Protein AF-A0A535HTA8-F1 (afdb_monomer_lite)

Structure (mmCIF, N/CA/C/O backbone):
data_AF-A0A535HTA8-F1
#
_entry.id   AF-A0A535HTA8-F1
#
loop_
_atom_site.group_PDB
_atom_site.id
_atom_site.type_symbol
_atom_site.label_atom_id
_atom_site.label_alt_id
_atom_site.label_comp_id
_atom_site.label_asym_id
_atom_site.label_entity_id
_atom_site.label_seq_id
_atom_site.pdbx_PDB_ins_code
_atom_site.Cartn_x
_atom_site.Cartn_y
_atom_site.Cartn_z
_atom_site.occupancy
_atom_site.B_iso_or_equiv
_atom_site.auth_seq_id
_atom_site.auth_comp_id
_atom_site.auth_asym_id
_atom_site.auth_atom_id
_atom_site.pdbx_PDB_model_num
ATOM 1 N N . MET A 1 1 ? 69.854 -21.975 -17.797 1.00 45.69 1 MET A N 1
ATOM 2 C CA . MET A 1 1 ? 69.778 -20.508 -17.910 1.00 45.69 1 MET A CA 1
ATOM 3 C C . MET A 1 1 ? 68.300 -20.195 -17.939 1.00 45.69 1 MET A C 1
ATOM 5 O O . MET A 1 1 ? 67.634 -20.652 -18.858 1.00 45.69 1 MET A O 1
ATOM 9 N N . LEU A 1 2 ? 67.795 -19.632 -16.841 1.00 59.56 2 LEU A N 1
ATOM 10 C CA . LEU A 1 2 ? 66.427 -19.135 -16.746 1.00 59.56 2 LEU A CA 1
ATOM 11 C C . LEU A 1 2 ? 66.281 -17.970 -17.722 1.00 59.56 2 LEU A C 1
ATOM 13 O O . LEU A 1 2 ? 67.204 -17.168 -17.785 1.00 59.56 2 LEU A O 1
ATOM 17 N N . ASP A 1 3 ? 65.157 -17.874 -18.419 1.00 55.03 3 ASP A N 1
ATOM 18 C CA . ASP A 1 3 ? 64.517 -16.574 -18.603 1.00 55.03 3 ASP A CA 1
ATOM 19 C C . ASP A 1 3 ? 63.018 -16.815 -18.792 1.00 55.03 3 ASP A C 1
ATOM 21 O O . ASP A 1 3 ? 62.553 -17.424 -19.758 1.00 55.03 3 ASP A O 1
ATOM 25 N N . GLU A 1 4 ? 62.303 -16.453 -17.738 1.00 68.12 4 GLU A N 1
ATOM 26 C CA . GLU A 1 4 ? 60.872 -16.578 -17.547 1.00 68.12 4 GLU A CA 1
ATOM 27 C C . GLU A 1 4 ? 60.201 -15.462 -18.352 1.00 68.12 4 GLU A C 1
ATOM 29 O O . GLU A 1 4 ? 60.287 -14.295 -17.986 1.00 68.12 4 GLU A O 1
ATOM 34 N N . MET A 1 5 ? 59.559 -15.791 -19.474 1.00 59.12 5 MET A N 1
ATOM 35 C CA . MET A 1 5 ? 58.810 -14.802 -20.254 1.00 59.12 5 MET A CA 1
ATOM 36 C C . MET A 1 5 ? 57.354 -14.783 -19.796 1.00 59.12 5 MET A C 1
ATOM 38 O O . MET A 1 5 ? 56.483 -15.448 -20.349 1.00 59.12 5 MET A O 1
ATOM 42 N N . ASP A 1 6 ? 57.201 -14.073 -18.682 1.00 61.81 6 ASP A N 1
ATOM 43 C CA . ASP A 1 6 ? 56.138 -13.135 -18.322 1.00 61.81 6 ASP A CA 1
ATOM 44 C C . ASP A 1 6 ? 54.715 -13.465 -18.806 1.00 61.81 6 ASP A C 1
ATOM 46 O O . ASP A 1 6 ? 54.297 -13.171 -19.927 1.00 61.81 6 ASP A O 1
ATOM 50 N N . LEU A 1 7 ? 53.946 -14.053 -17.886 1.00 58.22 7 LEU A N 1
ATOM 51 C CA . LEU A 1 7 ? 52.490 -14.091 -17.932 1.00 58.22 7 LEU A CA 1
ATOM 52 C C . LEU A 1 7 ? 51.932 -12.669 -17.744 1.00 58.22 7 LEU A C 1
ATOM 54 O O . LEU A 1 7 ? 51.646 -12.264 -16.618 1.00 58.22 7 LEU A O 1
ATOM 58 N N . THR A 1 8 ? 51.659 -11.950 -18.826 1.00 59.34 8 THR A N 1
ATOM 59 C CA . THR A 1 8 ? 50.688 -10.846 -18.787 1.00 59.34 8 THR A CA 1
ATOM 60 C C . THR A 1 8 ? 49.319 -11.386 -19.167 1.00 59.34 8 THR A C 1
ATOM 62 O O . THR A 1 8 ? 48.837 -11.294 -20.293 1.00 59.34 8 THR A O 1
ATOM 65 N N . VAL A 1 9 ? 48.692 -12.041 -18.190 1.00 63.09 9 VAL A N 1
ATOM 66 C CA . VAL A 1 9 ? 47.248 -12.253 -18.225 1.00 63.09 9 VAL A CA 1
ATOM 67 C C . VAL A 1 9 ? 46.640 -10.900 -17.879 1.00 63.09 9 VAL A C 1
ATOM 69 O O . VAL A 1 9 ? 46.723 -10.475 -16.731 1.00 63.09 9 VAL A O 1
ATOM 72 N N . ASP A 1 10 ? 46.049 -10.221 -18.855 1.00 64.94 10 ASP A N 1
ATOM 73 C CA . ASP A 1 10 ? 45.140 -9.104 -18.610 1.00 64.94 10 ASP A CA 1
ATOM 74 C C . ASP A 1 10 ? 43.709 -9.656 -18.528 1.00 64.94 10 ASP A C 1
ATOM 76 O O . ASP A 1 10 ? 43.009 -9.701 -19.543 1.00 64.94 10 ASP A O 1
ATOM 80 N N . PRO A 1 11 ? 43.206 -10.100 -17.358 1.00 58.16 11 PRO A N 1
ATOM 81 C CA . PRO A 1 11 ? 41.777 -10.237 -17.179 1.00 58.16 11 PRO A CA 1
ATOM 82 C C . PRO A 1 11 ? 41.217 -8.857 -16.829 1.00 58.16 11 PRO A C 1
ATOM 84 O O . PRO A 1 11 ? 40.718 -8.637 -15.726 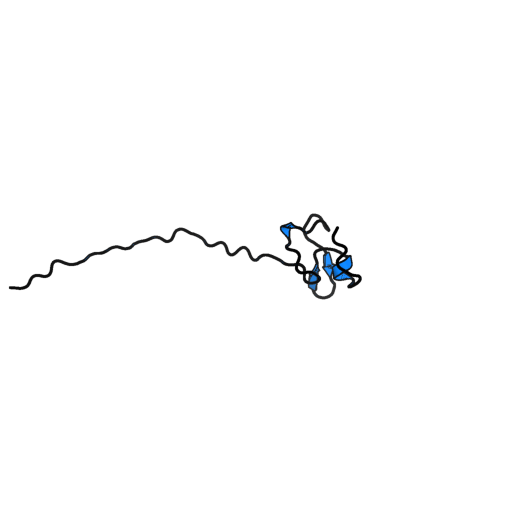1.00 58.16 11 PRO A O 1
ATOM 87 N N . THR A 1 12 ? 41.252 -7.915 -17.772 1.00 64.06 12 THR A N 1
ATOM 88 C CA . THR A 1 12 ? 40.348 -6.759 -17.737 1.00 64.06 12 THR A CA 1
ATOM 89 C C . THR A 1 12 ? 38.980 -7.253 -18.188 1.00 64.06 12 THR A C 1
ATOM 91 O O . THR A 1 12 ? 38.455 -6.886 -19.235 1.00 64.06 12 THR A O 1
ATOM 94 N N . THR A 1 13 ? 38.395 -8.159 -17.403 1.00 63.31 13 THR A N 1
ATOM 95 C CA . THR A 1 13 ? 36.961 -8.393 -17.474 1.00 63.31 13 THR A CA 1
ATOM 96 C C . THR A 1 13 ? 36.345 -7.175 -16.815 1.00 63.31 13 THR A C 1
ATOM 98 O O . THR A 1 13 ? 36.130 -7.139 -15.604 1.00 63.31 13 THR A O 1
ATOM 101 N N . GLU A 1 14 ? 36.138 -6.138 -17.620 1.00 63.84 14 GLU A N 1
ATOM 102 C CA . GLU A 1 14 ? 35.184 -5.087 -17.324 1.00 63.84 14 GLU A CA 1
ATOM 103 C C . GLU A 1 14 ? 33.857 -5.806 -17.096 1.00 63.84 14 GLU A C 1
ATOM 105 O O . GLU A 1 14 ? 33.171 -6.208 -18.035 1.00 63.84 14 GLU A O 1
ATOM 110 N N . ALA A 1 15 ? 33.545 -6.079 -15.830 1.00 62.31 15 ALA A N 1
ATOM 111 C CA . ALA A 1 15 ? 32.232 -6.526 -15.418 1.00 62.31 15 ALA A CA 1
ATOM 112 C C . ALA A 1 15 ? 31.287 -5.339 -15.632 1.00 62.31 15 ALA A C 1
ATOM 114 O O . ALA A 1 15 ? 30.928 -4.620 -14.703 1.00 62.31 15 ALA A O 1
ATOM 115 N N . ALA A 1 16 ? 30.951 -5.093 -16.896 1.00 64.81 16 ALA A N 1
ATOM 116 C CA . ALA A 1 16 ? 29.789 -4.339 -17.291 1.00 64.81 16 ALA A CA 1
ATOM 117 C C . ALA A 1 16 ? 28.584 -5.187 -16.899 1.00 64.81 16 ALA A C 1
ATOM 119 O O . ALA A 1 16 ? 28.097 -5.995 -17.678 1.00 64.81 16 ALA A O 1
ATOM 120 N N . ASP A 1 17 ? 28.155 -5.048 -15.657 1.00 59.59 17 ASP A N 1
ATOM 121 C CA . ASP A 1 17 ? 26.757 -5.232 -15.326 1.00 59.59 17 ASP A CA 1
ATOM 122 C C . ASP A 1 17 ? 26.498 -4.378 -14.097 1.00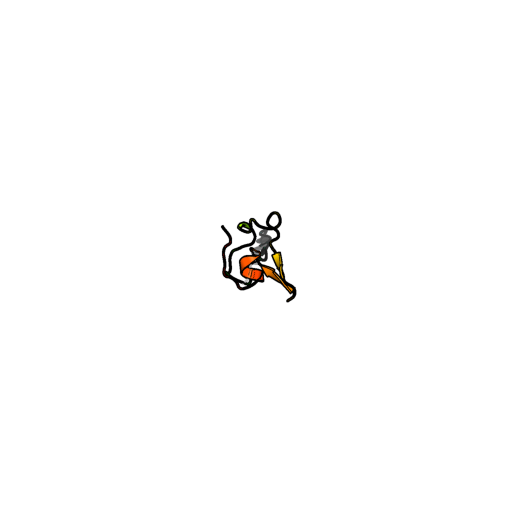 59.59 17 ASP A C 1
ATOM 124 O O . ASP A 1 17 ? 26.813 -4.733 -12.959 1.00 59.59 17 ASP A O 1
ATOM 128 N N . GLU A 1 18 ? 26.012 -3.171 -14.364 1.00 59.50 18 GLU A N 1
ATOM 129 C CA . GLU A 1 18 ? 25.355 -2.331 -13.383 1.00 59.50 18 GLU A CA 1
ATOM 130 C C . GLU A 1 18 ? 24.201 -3.150 -12.796 1.00 59.50 18 GLU A C 1
ATOM 132 O O . GLU A 1 18 ? 23.069 -3.086 -13.275 1.00 59.50 18 GLU A O 1
ATOM 137 N N . LEU A 1 19 ? 24.489 -3.949 -11.765 1.00 56.28 19 LEU A N 1
ATOM 138 C CA . LEU A 1 19 ? 23.492 -4.584 -10.918 1.00 56.28 19 LEU A CA 1
ATOM 139 C C . LEU A 1 19 ? 22.732 -3.451 -10.236 1.00 56.28 19 LEU A C 1
ATOM 141 O O . LEU A 1 19 ? 23.031 -3.043 -9.114 1.00 56.28 19 LEU A O 1
ATOM 145 N N . SER A 1 20 ? 21.763 -2.894 -10.958 1.00 54.19 20 SER A N 1
ATOM 146 C CA . SER A 1 20 ? 20.795 -1.952 -10.443 1.00 54.19 20 SER A CA 1
ATOM 147 C C . SER A 1 20 ? 19.948 -2.747 -9.465 1.00 54.19 20 SER A C 1
ATOM 149 O O . SER A 1 20 ? 18.951 -3.373 -9.831 1.00 54.19 20 SER A O 1
ATOM 151 N N . ILE A 1 21 ? 20.406 -2.788 -8.213 1.00 61.22 21 ILE A N 1
ATOM 152 C CA . ILE A 1 21 ? 19.632 -3.267 -7.079 1.00 61.22 21 ILE A CA 1
ATOM 153 C C . ILE A 1 21 ? 18.459 -2.295 -6.971 1.00 61.22 21 ILE A C 1
ATOM 155 O O . ILE A 1 21 ? 18.516 -1.280 -6.281 1.00 61.22 21 ILE A O 1
ATOM 159 N N . ARG A 1 22 ? 17.403 -2.558 -7.742 1.00 62.44 22 ARG A N 1
ATOM 160 C CA . ARG A 1 22 ? 16.139 -1.845 -7.630 1.00 62.44 22 ARG A CA 1
ATOM 161 C C . ARG A 1 22 ? 15.563 -2.231 -6.284 1.00 62.44 22 ARG A C 1
ATOM 163 O O . ARG A 1 22 ? 15.048 -3.338 -6.117 1.00 62.44 22 ARG A O 1
ATOM 170 N N . GLU A 1 23 ? 15.706 -1.325 -5.325 1.00 70.25 23 GLU A N 1
ATOM 171 C CA . GLU A 1 23 ? 15.130 -1.459 -3.997 1.00 70.25 23 GLU A CA 1
ATOM 172 C C . GLU A 1 23 ? 13.619 -1.668 -4.163 1.00 70.25 23 GLU A C 1
ATOM 174 O O . GLU A 1 23 ? 12.868 -0.765 -4.534 1.00 70.25 23 GLU A O 1
ATOM 179 N N . THR A 1 24 ? 13.189 -2.921 -4.026 1.00 74.62 24 THR A N 1
ATOM 180 C CA . THR A 1 24 ? 11.802 -3.299 -4.273 1.00 74.62 24 THR A CA 1
ATOM 181 C C . THR A 1 24 ? 11.004 -2.885 -3.054 1.00 74.62 24 THR A C 1
ATOM 183 O O . THR A 1 24 ? 11.116 -3.502 -1.996 1.00 74.62 24 THR A O 1
ATOM 186 N N . ARG A 1 25 ? 10.196 -1.832 -3.191 1.00 85.00 25 ARG A N 1
ATOM 187 C CA . ARG A 1 25 ? 9.317 -1.395 -2.109 1.00 85.00 25 ARG A CA 1
ATOM 188 C C . ARG A 1 25 ? 8.210 -2.420 -1.900 1.00 85.00 25 ARG A C 1
ATOM 190 O O . ARG A 1 25 ? 7.499 -2.797 -2.832 1.00 85.00 25 ARG A O 1
ATOM 197 N N . LEU A 1 26 ? 8.093 -2.889 -0.662 1.00 88.38 26 LEU A N 1
ATOM 198 C CA . LEU A 1 26 ? 7.074 -3.838 -0.229 1.00 88.38 26 LEU A CA 1
ATOM 199 C C . LEU A 1 26 ? 6.078 -3.137 0.689 1.00 88.38 26 LEU A C 1
ATOM 201 O O . LEU A 1 26 ? 6.428 -2.250 1.463 1.00 88.38 26 LEU A O 1
ATOM 205 N N . CYS A 1 27 ? 4.822 -3.557 0.613 1.00 90.00 27 CYS A N 1
ATOM 206 C CA . CYS A 1 27 ? 3.759 -3.070 1.477 1.00 90.00 27 CYS A CA 1
ATOM 207 C C . CYS A 1 27 ? 4.044 -3.449 2.930 1.00 90.00 27 CYS A C 1
ATOM 209 O O . CYS A 1 27 ? 4.117 -4.639 3.233 1.00 90.00 27 CYS A O 1
ATOM 211 N N . ALA A 1 28 ? 4.107 -2.472 3.837 1.00 87.88 28 ALA A N 1
ATOM 212 C CA . ALA A 1 28 ? 4.366 -2.739 5.255 1.00 87.88 28 ALA A CA 1
ATOM 213 C C . ALA A 1 28 ? 3.308 -3.656 5.912 1.00 87.88 28 ALA A C 1
ATOM 215 O O . ALA A 1 28 ? 3.615 -4.378 6.853 1.00 87.88 28 ALA A O 1
ATOM 216 N N . GLY A 1 29 ? 2.074 -3.670 5.389 1.00 88.19 29 GLY A N 1
ATOM 217 C CA . GLY A 1 29 ? 0.971 -4.464 5.947 1.00 88.19 29 GLY A CA 1
ATOM 218 C C . GLY A 1 29 ? 0.915 -5.922 5.475 1.00 88.19 29 GLY A C 1
ATOM 219 O O . GLY A 1 29 ? 0.685 -6.817 6.279 1.00 88.19 29 GLY A O 1
ATOM 220 N N . CYS A 1 30 ? 1.099 -6.186 4.177 1.00 87.62 30 CYS A N 1
ATOM 221 C CA . CYS A 1 30 ? 0.965 -7.544 3.619 1.00 87.62 30 CYS A CA 1
ATOM 222 C C . CYS A 1 30 ? 2.090 -7.962 2.666 1.00 87.62 30 CYS A C 1
ATOM 224 O O . CYS A 1 30 ? 1.948 -8.946 1.946 1.00 87.62 30 CYS A O 1
ATOM 226 N N . GLY A 1 31 ? 3.201 -7.221 2.621 1.00 88.31 31 GLY A N 1
ATOM 227 C CA . GLY A 1 31 ? 4.392 -7.578 1.843 1.00 88.31 31 GLY A CA 1
ATOM 228 C C . GLY A 1 31 ? 4.222 -7.515 0.323 1.00 88.31 31 GLY A C 1
ATOM 229 O O . GLY A 1 31 ? 5.139 -7.865 -0.411 1.00 88.31 31 GLY A O 1
ATOM 230 N N . ARG A 1 32 ? 3.065 -7.064 -0.178 1.00 89.00 32 ARG A N 1
ATOM 231 C CA . ARG A 1 32 ? 2.803 -6.927 -1.614 1.00 89.00 32 ARG A CA 1
ATOM 232 C C . ARG A 1 32 ? 3.788 -5.926 -2.249 1.00 89.00 32 ARG A C 1
ATOM 234 O O . ARG A 1 32 ? 3.894 -4.813 -1.731 1.00 89.00 32 ARG A O 1
ATOM 241 N N . PRO A 1 33 ? 4.471 -6.269 -3.353 1.00 88.75 33 PRO A N 1
ATOM 242 C CA . PRO A 1 33 ? 5.414 -5.368 -4.021 1.00 88.75 33 PRO A CA 1
ATOM 243 C C . PRO A 1 33 ? 4.719 -4.180 -4.697 1.00 88.75 33 PRO A C 1
ATOM 245 O O . PRO A 1 33 ? 3.578 -4.315 -5.140 1.00 88.75 33 PRO A O 1
ATOM 248 N N . GLU A 1 34 ? 5.419 -3.044 -4.793 1.00 87.06 34 GLU A N 1
ATOM 249 C CA . GLU A 1 34 ? 4.924 -1.772 -5.360 1.00 87.06 34 GLU A CA 1
ATOM 250 C C . GLU A 1 34 ? 4.335 -1.923 -6.764 1.00 87.06 34 GLU A C 1
ATOM 252 O O . GLU A 1 34 ? 3.284 -1.367 -7.064 1.00 87.06 34 GLU A O 1
ATOM 257 N N . SER A 1 35 ? 4.915 -2.791 -7.595 1.00 85.88 35 SER A N 1
ATOM 258 C CA . SER A 1 35 ? 4.401 -3.106 -8.935 1.00 85.88 35 SER A CA 1
ATOM 259 C C . SER A 1 35 ? 2.974 -3.674 -8.955 1.00 85.88 35 SER A C 1
ATOM 261 O O . SER A 1 35 ? 2.337 -3.706 -10.005 1.00 85.88 35 SER A O 1
ATOM 263 N N . HIS A 1 36 ? 2.461 -4.132 -7.811 1.00 85.88 36 HIS A N 1
ATOM 264 C CA . HIS A 1 36 ? 1.104 -4.652 -7.644 1.00 85.88 36 HIS A CA 1
ATOM 265 C C . HIS A 1 36 ? 0.198 -3.722 -6.831 1.00 85.88 36 HIS A C 1
ATOM 267 O O . HIS A 1 36 ? -0.929 -4.107 -6.496 1.00 85.88 36 HIS A O 1
ATOM 273 N N . TRP A 1 37 ? 0.677 -2.535 -6.464 1.00 88.00 37 TRP A N 1
ATOM 274 C CA . TRP A 1 37 ? -0.141 -1.530 -5.807 1.00 88.00 37 TRP A CA 1
ATOM 275 C C . TRP A 1 37 ? -1.064 -0.935 -6.870 1.00 88.00 37 TRP A C 1
ATOM 277 O O . TRP A 1 37 ? -0.630 -0.564 -7.955 1.00 88.00 37 TRP A O 1
ATOM 287 N N . ARG A 1 38 ? -2.368 -0.926 -6.597 1.00 80.25 38 ARG A N 1
ATOM 288 C CA . ARG A 1 38 ? -3.379 -0.344 -7.497 1.00 80.25 38 ARG A CA 1
ATOM 289 C C . ARG A 1 38 ? -3.990 0.933 -6.935 1.00 80.25 38 ARG A C 1
ATOM 291 O O . ARG A 1 38 ? -4.577 1.708 -7.677 1.00 80.25 38 ARG A O 1
ATOM 298 N N . GLU A 1 39 ? -3.831 1.143 -5.634 1.00 82.50 39 GLU A N 1
ATOM 299 C CA . GLU A 1 39 ? -4.316 2.326 -4.940 1.00 82.50 39 GLU A CA 1
ATOM 300 C C . GLU A 1 39 ? -3.362 3.500 -5.156 1.00 82.50 39 GLU A C 1
ATOM 302 O O . GLU A 1 39 ? -2.146 3.304 -5.259 1.00 82.50 39 GLU A O 1
ATOM 307 N N . ASN A 1 40 ? -3.918 4.715 -5.179 1.00 80.06 40 ASN A N 1
ATOM 308 C CA . ASN A 1 40 ? -3.162 5.956 -5.369 1.00 80.06 40 ASN A CA 1
ATOM 309 C C . ASN A 1 40 ? -2.237 5.892 -6.603 1.00 80.06 40 ASN A C 1
ATOM 311 O O . ASN A 1 40 ? -1.038 6.137 -6.502 1.00 80.06 40 ASN A O 1
ATOM 315 N N . ASP A 1 41 ? -2.779 5.443 -7.739 1.00 82.38 41 ASP A N 1
ATOM 316 C CA . ASP A 1 41 ? -2.061 5.326 -9.018 1.00 82.38 41 ASP A CA 1
ATOM 317 C C . ASP A 1 41 ? -0.784 4.462 -8.955 1.00 82.38 41 ASP A C 1
ATOM 319 O O . ASP A 1 41 ? 0.182 4.679 -9.683 1.00 82.38 41 ASP A O 1
ATOM 323 N N . GLY A 1 42 ? -0.770 3.465 -8.066 1.00 83.44 42 GLY A N 1
ATOM 324 C CA . GLY A 1 42 ? 0.377 2.579 -7.857 1.00 83.44 42 GLY A CA 1
ATOM 325 C C . GLY A 1 42 ? 1.427 3.116 -6.887 1.00 83.44 42 GLY A C 1
ATOM 326 O O . GLY A 1 42 ? 2.386 2.413 -6.588 1.00 83.44 42 GLY A O 1
ATOM 327 N N . ALA A 1 43 ? 1.224 4.308 -6.324 1.00 85.19 43 ALA A N 1
ATOM 328 C CA . ALA A 1 43 ? 2.076 4.851 -5.269 1.00 85.19 43 ALA A CA 1
ATOM 329 C C . ALA A 1 43 ? 1.705 4.335 -3.868 1.00 85.19 43 ALA A C 1
ATOM 331 O O . ALA A 1 43 ? 2.474 4.516 -2.925 1.00 85.19 43 ALA A O 1
ATOM 332 N N . GLY A 1 44 ? 0.544 3.685 -3.712 1.00 88.75 44 GLY A N 1
ATOM 333 C CA . GLY A 1 44 ? 0.073 3.201 -2.416 1.00 88.75 44 GLY A CA 1
ATOM 334 C C . GLY A 1 44 ? -0.354 4.331 -1.472 1.00 88.75 44 GLY A C 1
ATOM 335 O O . GLY A 1 44 ? -0.380 5.509 -1.820 1.00 88.75 44 GLY A O 1
ATOM 336 N N . TYR A 1 45 ? -0.743 3.968 -0.257 1.00 88.81 45 TYR A N 1
ATOM 337 C CA . TYR A 1 45 ? -1.241 4.864 0.775 1.00 88.81 45 TYR A CA 1
ATOM 338 C C . TYR A 1 45 ? -0.161 5.146 1.821 1.00 88.81 45 TYR A C 1
ATOM 340 O O . TYR A 1 45 ? 0.335 4.223 2.469 1.00 88.81 45 TYR A O 1
ATOM 348 N N . LEU A 1 46 ? 0.180 6.419 2.019 1.00 88.94 46 LEU A N 1
ATOM 349 C CA . LEU A 1 46 ? 1.066 6.839 3.101 1.00 88.94 46 LEU A CA 1
ATOM 350 C C . LEU A 1 46 ? 0.264 6.931 4.402 1.00 88.94 46 LEU A C 1
ATOM 352 O O . LEU A 1 46 ? -0.706 7.686 4.488 1.00 88.94 46 LEU A O 1
ATOM 356 N N . ALA A 1 47 ? 0.652 6.160 5.408 1.00 86.88 47 ALA A N 1
ATOM 357 C CA . ALA A 1 47 ? 0.046 6.231 6.727 1.00 86.88 47 ALA A CA 1
ATOM 358 C C . ALA A 1 47 ? 0.748 7.276 7.608 1.00 86.88 47 ALA A C 1
ATOM 360 O O . ALA A 1 47 ? 1.874 7.704 7.349 1.00 86.88 47 ALA A O 1
ATOM 361 N N . ASN A 1 48 ? 0.064 7.692 8.676 1.00 86.06 48 ASN A N 1
ATOM 362 C CA . ASN 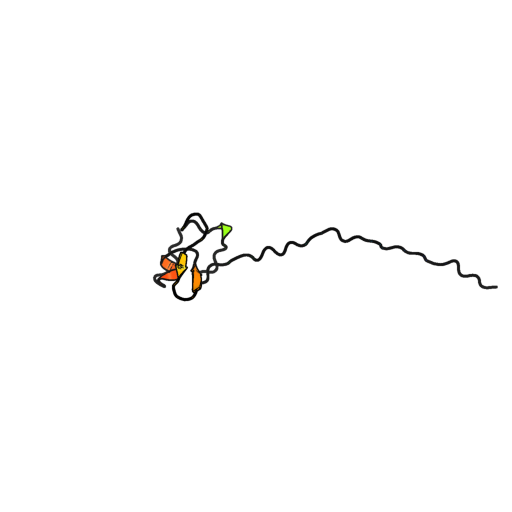A 1 48 ? 0.559 8.722 9.597 1.00 86.06 48 ASN A CA 1
ATOM 363 C C . ASN A 1 48 ? 1.817 8.297 10.379 1.00 86.06 48 ASN A C 1
ATOM 365 O O . ASN A 1 48 ? 2.482 9.144 10.967 1.00 86.06 48 ASN A O 1
ATOM 369 N N . ASP A 1 49 ? 2.134 7.003 10.399 1.00 86.31 49 ASP A N 1
ATOM 370 C CA . ASP A 1 49 ? 3.346 6.426 10.990 1.00 86.31 49 ASP A CA 1
ATOM 371 C C . ASP A 1 49 ? 4.582 6.552 10.076 1.00 86.31 49 ASP A C 1
ATOM 373 O O . ASP A 1 49 ? 5.682 6.180 10.479 1.00 86.31 49 ASP A O 1
ATOM 377 N N . GLY A 1 50 ? 4.419 7.088 8.861 1.00 87.06 50 GLY A N 1
ATOM 378 C CA . GLY A 1 50 ? 5.489 7.257 7.878 1.00 87.06 50 GLY A CA 1
ATOM 379 C C . GLY A 1 50 ? 5.725 6.035 6.988 1.00 87.06 50 GLY A C 1
ATOM 380 O O . GLY A 1 50 ? 6.582 6.090 6.106 1.00 87.06 50 GLY A O 1
ATOM 381 N N . HIS A 1 51 ? 4.967 4.950 7.163 1.00 88.31 51 HIS A N 1
ATOM 382 C CA . HIS A 1 51 ? 5.058 3.787 6.288 1.00 88.31 51 HIS A CA 1
ATOM 383 C C . HIS A 1 51 ? 4.135 3.930 5.079 1.00 88.31 51 HIS A C 1
ATOM 385 O O . HIS A 1 51 ? 3.038 4.489 5.152 1.00 88.31 51 HIS A O 1
ATOM 391 N N . THR A 1 52 ? 4.578 3.387 3.944 1.00 89.44 52 THR A N 1
ATOM 392 C CA . THR A 1 52 ? 3.738 3.288 2.747 1.00 89.44 52 THR A CA 1
ATOM 393 C C . THR A 1 52 ? 3.135 1.892 2.653 1.00 89.44 52 THR A C 1
ATOM 395 O O . THR A 1 52 ? 3.823 0.872 2.748 1.00 89.44 52 THR A O 1
ATOM 398 N N . TYR A 1 53 ? 1.825 1.853 2.468 1.00 90.81 53 TYR A N 1
ATOM 399 C CA . TYR A 1 53 ? 1.033 0.644 2.361 1.00 90.81 53 TYR A CA 1
ATOM 400 C C . TYR A 1 53 ? 0.468 0.514 0.949 1.00 90.81 53 TYR A C 1
ATOM 402 O O . TYR A 1 53 ? 0.133 1.479 0.286 1.00 90.81 53 TYR A O 1
ATOM 410 N N . CYS A 1 54 ? 0.285 -0.710 0.495 1.00 89.12 54 CYS A N 1
ATOM 411 C CA . CYS A 1 54 ? -0.283 -1.048 -0.803 1.00 89.12 54 CYS A CA 1
ATOM 412 C C . CYS A 1 54 ? -1.748 -0.633 -0.983 1.00 89.12 54 CYS A C 1
ATOM 414 O O . CYS A 1 54 ? -2.199 -0.483 -2.117 1.00 89.12 54 CYS A O 1
ATOM 416 N N . CYS A 1 55 ? -2.501 -0.498 0.111 1.00 89.56 55 CYS A N 1
ATOM 417 C CA . CYS A 1 55 ? -3.882 -0.034 0.095 1.00 89.56 55 CYS A CA 1
ATOM 418 C C . CYS A 1 55 ? -4.289 0.582 1.438 1.00 89.56 55 CYS A C 1
ATOM 420 O O . CYS A 1 55 ? 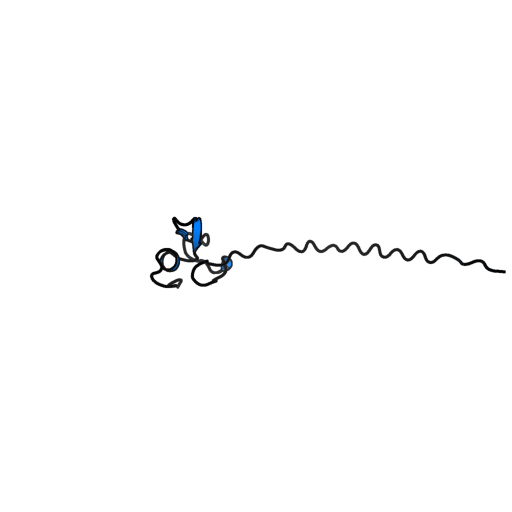-3.654 0.321 2.465 1.00 89.56 55 CYS A O 1
ATOM 422 N N . ARG A 1 56 ? -5.377 1.366 1.439 1.00 87.94 56 ARG A N 1
ATOM 423 C CA . ARG A 1 56 ? -5.923 1.994 2.654 1.00 87.94 56 ARG A CA 1
ATOM 424 C C . ARG A 1 56 ? -6.262 0.964 3.740 1.00 87.94 56 ARG A C 1
ATOM 426 O O . ARG A 1 56 ? -5.960 1.203 4.899 1.00 87.94 56 ARG A O 1
ATOM 433 N N . GLY A 1 57 ? -6.787 -0.210 3.377 1.00 89.38 57 GLY A N 1
ATOM 434 C CA . GLY A 1 57 ? -7.105 -1.266 4.351 1.00 89.38 57 GLY A CA 1
ATOM 435 C C . GLY A 1 57 ? -5.897 -1.726 5.179 1.00 89.38 57 GLY A C 1
ATOM 436 O O . GLY A 1 57 ? -6.002 -1.909 6.393 1.00 89.38 57 GLY A O 1
ATOM 437 N N . CYS A 1 58 ? -4.724 -1.826 4.543 1.00 90.06 58 CYS A N 1
ATOM 438 C CA . CYS A 1 58 ? -3.471 -2.114 5.237 1.00 90.06 58 CYS A CA 1
ATOM 439 C C . CYS A 1 58 ? -3.026 -0.958 6.140 1.00 90.06 58 CYS A C 1
ATOM 441 O O . CYS A 1 58 ? -2.592 -1.216 7.257 1.00 90.06 58 CYS A O 1
ATOM 443 N N . ALA A 1 59 ? -3.153 0.289 5.674 1.00 89.44 59 ALA A N 1
ATOM 444 C CA . ALA A 1 59 ? -2.810 1.473 6.465 1.00 89.44 59 ALA A CA 1
ATOM 445 C C . ALA A 1 59 ? -3.703 1.620 7.711 1.00 89.44 59 ALA A C 1
ATOM 447 O O . ALA A 1 59 ? -3.216 1.928 8.794 1.00 89.44 59 ALA A O 1
ATOM 448 N N . ASP A 1 60 ? -4.999 1.336 7.574 1.00 88.62 60 ASP A N 1
ATOM 449 C CA . ASP A 1 60 ? -5.978 1.404 8.664 1.00 88.62 60 ASP A CA 1
ATOM 450 C C . ASP A 1 60 ? -5.977 0.146 9.555 1.00 88.62 60 ASP A C 1
ATOM 452 O O . ASP A 1 60 ? -6.778 0.050 10.482 1.00 88.62 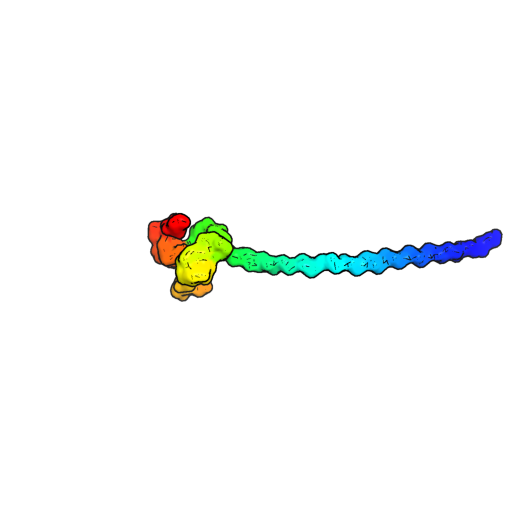60 ASP A O 1
ATOM 456 N N . GLN A 1 61 ? -5.112 -0.841 9.279 1.00 83.44 61 GLN A N 1
ATOM 457 C CA . GLN A 1 61 ? -5.056 -2.135 9.982 1.00 83.44 61 GLN A CA 1
ATOM 458 C C . GLN A 1 61 ? -6.405 -2.884 10.011 1.00 83.44 61 GLN A C 1
ATOM 460 O O . GLN A 1 61 ? -6.660 -3.713 10.883 1.00 83.44 61 GLN A O 1
ATOM 465 N N . THR A 1 62 ? -7.267 -2.631 9.025 1.00 84.25 62 THR A N 1
ATOM 466 C CA . THR A 1 62 ? -8.563 -3.317 8.864 1.00 84.25 62 THR A CA 1
ATOM 467 C C . THR A 1 62 ? -8.438 -4.625 8.076 1.00 84.25 62 THR A C 1
ATOM 469 O O . THR A 1 62 ? -9.395 -5.392 7.982 1.00 84.25 62 THR A O 1
ATOM 472 N N . GL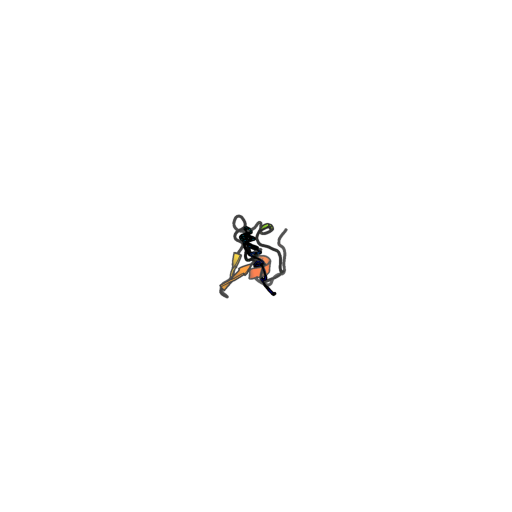Y A 1 63 ? -7.241 -4.898 7.543 1.00 75.69 63 GLY A N 1
ATOM 473 C CA . GLY A 1 63 ? -6.898 -6.079 6.755 1.00 75.69 63 GLY A CA 1
ATOM 474 C C . GLY A 1 63 ? -6.428 -5.717 5.344 1.00 75.69 63 GLY A C 1
ATOM 475 O O . GLY A 1 63 ? -6.759 -4.661 4.807 1.00 75.69 63 GLY A O 1
ATOM 476 N N . CYS A 1 64 ? -5.642 -6.600 4.720 1.00 81.44 64 CYS A N 1
ATOM 477 C CA . CYS A 1 64 ? -5.168 -6.405 3.346 1.00 81.44 64 CYS A CA 1
ATOM 478 C C . CYS A 1 64 ? -6.298 -6.734 2.357 1.00 81.44 64 CYS A C 1
ATOM 480 O O . CYS A 1 64 ? -6.431 -7.860 1.889 1.00 81.44 64 CYS A O 1
ATOM 482 N N . THR A 1 65 ? -7.127 -5.732 2.060 1.00 77.19 65 THR A N 1
ATOM 483 C CA . THR A 1 65 ? -8.212 -5.773 1.061 1.00 77.19 65 THR A CA 1
ATOM 484 C C . THR A 1 65 ? -7.760 -5.255 -0.305 1.00 77.19 65 THR A C 1
ATOM 486 O O . THR A 1 65 ? -8.572 -4.812 -1.114 1.00 77.19 65 THR A O 1
ATOM 489 N N . CYS A 1 66 ? -6.450 -5.280 -0.557 1.00 73.19 66 CYS A N 1
ATOM 490 C CA . CYS A 1 66 ? -5.869 -4.835 -1.812 1.00 73.19 66 CYS A CA 1
ATOM 491 C C . CYS A 1 66 ? -6.331 -5.805 -2.914 1.00 73.19 66 CYS A C 1
ATOM 493 O O . CYS A 1 66 ? -5.846 -6.937 -2.962 1.00 73.19 66 CYS A O 1
ATOM 495 N N . GLY A 1 67 ? -7.326 -5.368 -3.695 1.00 63.22 67 GLY A N 1
ATOM 496 C CA . GLY A 1 67 ? -8.151 -6.189 -4.592 1.00 63.22 67 GLY A CA 1
ATOM 497 C C . GLY A 1 67 ? -7.429 -7.089 -5.588 1.00 63.22 67 GLY A C 1
ATOM 498 O O . GLY A 1 67 ? -6.225 -6.880 -5.887 1.00 63.22 67 GLY A O 1
#

pLDDT: mean 76.82, std 12.83, range [45.69, 90.81]

Radius of gyration: 24.81 Å; chains: 1; bounding box: 78×29×31 Å

Foldseek 3Di:
DDDDPDDPPPPPPPPPDPPPPPVFDAAPQPRHTLVLQPPPPSQADQAPVRGGHSYPCSNVVVDPPRD

Secondary structure (DSSP, 8-state):
-------------------------B-TTT--BGGG--GGGGT-EEPTTS-EESSHHHHTTS-----

Sequence (67 aa):
MLDEMDLTVDPTTEAADELSIRETRLCAGCGRPESHWRENDGAGYLANDGHTYCCRGCADQTGCTCG